Protein 4PNO (pdb70)

B-factor: mean 22.4, std 10.71, range [9.35, 119.89]

Solvent-accessible surface area: 4369 Å² total; per-residue (Å²): 146,128,98,83,59,43,6,50,1,0,88,125,67,173,2,74,3,15,0,78,24,102,106,64,91,100,28,119,17,65,4,72,42,47,82,137,132,16,3,54,2,111,188,114,52,81,104,9,101,46,149,29,27,65,69,36,68,36,76,109,121,13,84,136

Organism: Escherichia coli (NCBI:txid562)

CATH classification: 2.30.30.100

Radius of gyration: 10.7 Å; Cα contacts (8 Å, |Δi|>4): 146; chains: 1; bounding box: 24×23×25 Å

Structure (mmCIF, N/CA/C/O backbone):
data_4PNO
#
_entry.id   4PNO
#
_cell.length_a   61.110
_cell.length_b   61.110
_cell.length_c   27.860
_cell.angle_alpha   90.00
_cell.angle_beta   90.00
_cell.angle_gamma   120.00
#
_symmetry.space_group_name_H-M   'P 6'
#
loop_
_entity.id
_entity.type
_entity.pdbx_description
1 polymer 'RNA-binding protein Hfq'
2 non-polymer "URIDINE-5'-MONOPHOSPHATE"
3 water water
#
loop_
_atom_site.group_PDB
_atom_site.id
_atom_site.type_symbol
_atom_site.label_atom_id
_atom_site.label_alt_id
_atom_site.label_comp_id
_atom_site.label_asym_id
_atom_site.label_entity_id
_atom_site.label_seq_id
_atom_site.pdbx_PDB_ins_code
_atom_site.Cartn_x
_atom_site.Cartn_y
_atom_site.Cartn_z
_atom_site.occupancy
_atom_site.B_iso_or_equiv
_atom_site.auth_seq_id
_atom_site.auth_comp_id
_atom_site.auth_asym_id
_atom_site.auth_atom_id
_atom_site.pdbx_PDB_model_num
ATOM 1 N N . SER A 1 6 ? 77.388 3.952 14.384 1.00 42.40 6 SER A N 1
ATOM 2 C CA . SER A 1 6 ? 78.762 3.877 14.868 1.00 38.11 6 SER A CA 1
ATOM 3 C C . SER A 1 6 ? 79.758 4.202 13.750 1.00 27.53 6 SER A C 1
ATOM 4 O O . SER A 1 6 ? 80.876 4.663 14.041 1.00 30.47 6 SER A O 1
ATOM 11 N N . LEU A 1 7 ? 79.399 3.868 12.522 1.00 20.91 7 LEU A N 1
ATOM 12 C CA . LEU A 1 7 ? 80.207 4.248 11.376 1.00 17.82 7 LEU A CA 1
ATOM 13 C C . LEU A 1 7 ? 79.545 5.313 10.553 1.00 15.24 7 LEU A C 1
ATOM 14 O O . LEU A 1 7 ? 80.197 6.246 10.059 1.00 15.55 7 LEU A O 1
ATOM 30 N N . GLN A 1 8 ? 78.236 5.251 10.413 1.00 14.65 8 GLN A N 1
ATOM 31 C CA . GLN A 1 8 ? 77.512 6.182 9.586 1.00 13.73 8 GLN A CA 1
ATOM 32 C C . GLN A 1 8 ? 77.710 7.635 10.077 1.00 13.27 8 GLN A C 1
ATOM 33 O O . GLN A 1 8 ? 77.963 8.525 9.300 1.00 13.98 8 GLN A O 1
ATOM 47 N N . ASP A 1 9 ? 77.495 7.856 11.364 1.00 14.81 9 ASP A N 1
ATOM 48 C CA . ASP A 1 9 ? 77.582 9.209 11.898 1.00 16.02 9 ASP A CA 1
ATOM 49 C C . ASP A 1 9 ? 79.000 9.799 11.740 1.00 15.74 9 ASP A C 1
ATOM 50 O O . ASP A 1 9 ? 79.110 10.899 11.214 1.00 16.58 9 ASP A O 1
ATOM 59 N N . PRO A 1 10 ? 80.077 9.087 12.119 1.00 16.43 10 PRO A N 1
ATOM 60 C CA A PRO A 1 10 ? 81.373 9.747 11.885 0.94 18.58 10 PRO A CA 1
ATOM 61 C CA B PRO A 1 10 ? 81.383 9.718 11.887 0.06 16.46 10 PRO A CA 1
ATOM 62 C C . PRO A 1 10 ? 81.697 9.954 10.401 1.00 16.76 10 PRO A C 1
ATOM 63 O O . PRO A 1 10 ? 82.367 10.924 10.077 1.00 16.14 10 PRO A O 1
ATOM 84 N N . PHE A 1 11 ? 81.223 9.084 9.510 1.00 15.25 11 PHE A N 1
ATOM 85 C CA . PHE A 1 11 ? 81.478 9.257 8.090 1.00 14.68 11 PHE A CA 1
ATOM 86 C C . PHE A 1 11 ? 80.771 10.500 7.590 1.00 13.41 11 PHE A C 1
ATOM 87 O O . PHE A 1 11 ? 81.350 11.345 6.932 1.00 14.32 11 PHE A O 1
ATOM 104 N N . LEU A 1 12 ? 79.469 10.586 7.851 1.00 13.43 12 LEU A N 1
ATOM 105 C CA . LEU A 1 12 ? 78.721 11.780 7.436 1.00 13.50 12 LEU A CA 1
ATOM 106 C C . LEU A 1 12 ? 79.259 13.032 8.093 1.00 13.15 12 LEU A C 1
ATOM 107 O O . LEU A 1 12 ? 79.323 14.096 7.429 1.00 14.08 12 LEU A O 1
ATOM 123 N N . ASN A 1 13 ? 79.638 12.949 9.350 1.00 13.90 13 ASN A N 1
ATOM 124 C CA . ASN A 1 13 ? 80.185 14.141 9.986 1.00 14.79 13 ASN A CA 1
ATOM 125 C C . ASN A 1 13 ? 81.496 14.579 9.394 1.00 14.44 13 ASN A C 1
ATOM 126 O O . ASN A 1 13 ? 81.743 15.775 9.304 1.00 14.98 13 ASN A O 1
ATOM 137 N N . ALA A 1 14 ? 82.329 13.638 8.967 1.00 14.72 14 ALA A N 1
ATOM 138 C CA . ALA A 1 14 ? 83.580 13.995 8.339 1.00 15.49 14 ALA A CA 1
ATOM 139 C C . ALA A 1 14 ? 83.294 14.712 7.013 1.00 14.26 14 ALA A C 1
ATOM 140 O O . ALA A 1 14 ? 83.931 15.724 6.706 1.00 15.89 14 ALA A O 1
ATOM 147 N N . LEU A 1 15 ? 82.355 14.201 6.230 1.00 14.03 15 LEU A N 1
ATOM 148 C CA . LEU A 1 15 ? 82.019 14.833 4.986 1.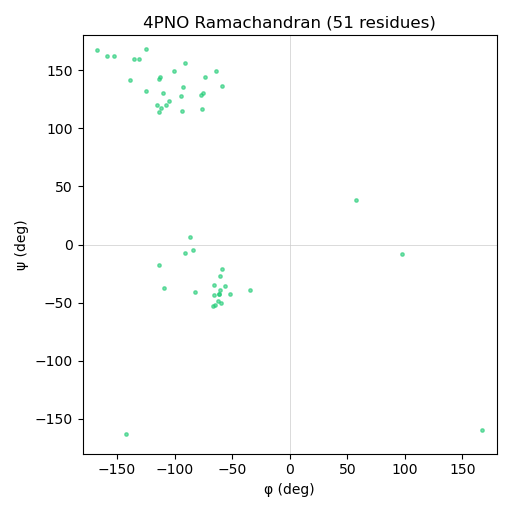00 14.69 15 LEU A CA 1
ATOM 149 C C . LEU A 1 15 ? 81.495 16.216 5.212 1.00 14.50 15 LEU A C 1
ATOM 150 O O . LEU A 1 15 ? 81.820 17.157 4.461 1.00 14.99 15 LEU A O 1
ATOM 166 N N . ARG A 1 16 ? 80.640 16.386 6.207 1.00 13.56 16 ARG A N 1
ATOM 167 C CA . ARG A 1 16 ? 80.074 17.692 6.531 1.00 14.00 16 ARG A CA 1
ATOM 168 C C . ARG A 1 16 ? 81.166 18.627 6.993 1.00 14.32 16 ARG A C 1
ATOM 169 O O . ARG A 1 16 ? 81.281 19.765 6.492 1.00 16.03 16 ARG A O 1
ATOM 190 N N . ARG A 1 17 ? 81.984 18.226 7.965 1.00 15.46 17 ARG A N 1
ATOM 191 C CA . ARG A 1 17 ? 82.990 19.082 8.539 1.00 18.16 17 ARG A CA 1
ATOM 192 C C . ARG A 1 17 ? 84.009 19.525 7.479 1.00 18.03 17 ARG A C 1
ATOM 193 O O . ARG A 1 17 ? 84.433 20.687 7.429 1.00 19.82 17 ARG A O 1
ATOM 214 N N . GLU A 1 18 ? 84.415 18.599 6.633 1.00 17.94 18 GLU A N 1
ATOM 215 C CA . GLU A 1 18 ? 85.431 18.901 5.617 1.00 21.59 18 GLU A CA 1
ATOM 216 C C . GLU A 1 18 ? 84.892 19.537 4.330 1.00 30.17 18 GLU A C 1
ATOM 217 O O . GLU A 1 18 ? 85.657 19.938 3.423 1.00 21.22 18 GLU A O 1
ATOM 229 N N . ARG A 1 19 ? 83.560 19.638 4.285 1.00 53.47 19 ARG A N 1
ATOM 230 C CA . ARG A 1 19 ? 82.857 20.284 3.183 1.00 57.88 19 ARG A CA 1
ATOM 231 C C . ARG A 1 19 ? 83.195 19.624 1.859 1.00 20.77 19 ARG A C 1
ATOM 232 O O . ARG A 1 19 ? 83.222 20.248 0.805 1.00 17.23 19 ARG A O 1
ATOM 253 N N . VAL A 1 20 ? 83.308 18.286 1.918 1.00 16.45 20 VAL A N 1
ATOM 254 C CA . VAL A 1 20 ? 83.717 17.538 0.757 1.00 16.99 20 VAL A CA 1
ATOM 255 C C . VAL A 1 20 ? 82.542 17.405 -0.224 1.00 15.76 20 VAL A C 1
ATOM 256 O O . VAL A 1 20 ? 81.473 16.950 0.174 1.00 17.74 20 VAL A O 1
ATOM 269 N N . PRO A 1 21 ? 82.713 17.734 -1.494 1.00 15.57 21 PRO A N 1
ATOM 270 C CA . PRO A 1 21 ? 81.637 17.455 -2.465 1.00 15.95 21 PRO A CA 1
ATOM 271 C C . PRO A 1 21 ? 81.332 15.973 -2.486 1.00 14.66 21 PRO A C 1
ATOM 272 O O . PRO A 1 21 ? 82.282 15.153 -2.457 1.00 15.54 21 PRO A O 1
ATOM 283 N N . VAL A 1 22 ? 80.062 15.607 -2.504 1.00 13.99 22 VAL A N 1
ATOM 284 C CA . VAL A 1 22 ? 79.669 14.221 -2.537 1.00 13.76 22 VAL A CA 1
ATOM 285 C C . VAL A 1 22 ? 78.655 14.010 -3.624 1.00 13.13 22 VAL A C 1
ATOM 286 O O . VAL A 1 22 ? 77.972 14.939 -4.088 1.00 14.60 22 VAL A O 1
ATOM 299 N N . SER A 1 23 ? 78.555 12.743 -4.005 1.00 13.27 23 SER A N 1
ATOM 300 C CA .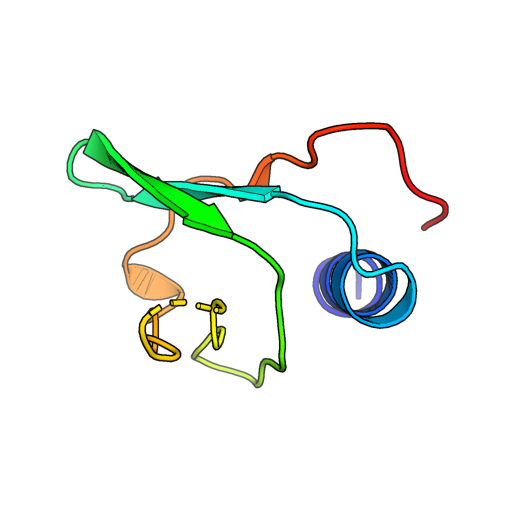 SER A 1 23 ? 77.468 12.258 -4.839 1.00 13.78 23 SER A CA 1
ATOM 301 C C . SER A 1 23 ? 76.588 11.373 -3.956 1.00 12.90 23 SER A C 1
ATOM 302 O O . SER A 1 23 ? 77.086 10.489 -3.271 1.00 14.64 23 SER A O 1
ATOM 310 N N . ILE A 1 24 ? 75.298 11.623 -3.989 1.00 12.81 24 ILE A N 1
ATOM 311 C CA . ILE A 1 24 ? 74.305 10.797 -3.286 1.00 12.89 24 ILE A CA 1
ATOM 312 C C . ILE A 1 24 ? 73.480 10.124 -4.359 1.00 12.51 24 ILE A C 1
ATOM 313 O O . ILE A 1 24 ? 72.760 10.780 -5.111 1.00 14.21 24 ILE A O 1
ATOM 329 N N . TYR A 1 25 ? 73.594 8.803 -4.432 1.00 12.60 25 TYR A N 1
ATOM 330 C CA . TYR A 1 25 ? 72.844 8.020 -5.394 1.00 12.90 25 TYR A CA 1
ATOM 331 C C . TYR A 1 25 ? 71.585 7.521 -4.744 1.00 12.27 25 TYR A C 1
ATOM 332 O O . TYR A 1 25 ? 71.637 6.953 -3.661 1.00 16.16 25 TYR A O 1
ATOM 350 N N . LEU A 1 26 ? 70.457 7.752 -5.357 1.00 12.73 26 LEU A N 1
ATOM 351 C CA . LEU A 1 26 ? 69.169 7.324 -4.852 1.00 12.91 26 LEU A CA 1
ATOM 352 C C . LEU A 1 26 ? 68.801 5.970 -5.375 1.00 12.93 26 LEU A C 1
ATOM 353 O O . LEU A 1 26 ? 69.267 5.510 -6.435 1.00 14.71 26 LEU A O 1
ATOM 369 N N . VAL A 1 27 ? 67.940 5.297 -4.645 1.00 13.67 27 VAL A N 1
ATOM 370 C CA . VAL A 1 27 ? 67.512 3.953 -5.023 1.00 14.61 27 VAL A CA 1
ATOM 371 C C . VAL A 1 27 ? 66.827 3.958 -6.412 1.00 15.34 27 VAL A C 1
ATOM 372 O O . VAL A 1 27 ? 66.926 3.030 -7.160 1.00 20.22 27 VAL A O 1
ATOM 385 N N . ASN A 1 28 ? 66.238 5.045 -6.799 1.00 14.21 28 ASN A N 1
ATOM 386 C CA . ASN A 1 28 ? 65.567 5.134 -8.115 1.00 15.41 28 ASN A CA 1
ATOM 387 C C . ASN A 1 28 ? 66.490 5.531 -9.263 1.00 16.03 28 ASN A C 1
ATOM 388 O O . ASN A 1 28 ? 66.001 5.679 -10.380 1.00 17.78 28 ASN A O 1
ATOM 399 N N . GLY A 1 29 ? 67.781 5.614 -8.993 1.00 16.16 29 GLY A N 1
ATOM 400 C CA . GLY A 1 29 ? 68.764 5.815 -10.019 1.00 18.20 29 GLY A CA 1
ATOM 401 C C . GLY A 1 29 ? 69.206 7.231 -10.205 1.00 18.41 29 GLY A C 1
ATOM 402 O O . GLY A 1 29 ? 70.143 7.447 -10.933 1.00 22.58 29 GLY A O 1
ATOM 406 N N . ILE A 1 30 ? 68.566 8.187 -9.545 1.00 16.66 30 ILE A N 1
ATOM 407 C CA . ILE A 1 30 ? 69.000 9.563 -9.634 1.00 16.63 30 ILE A CA 1
ATOM 408 C C . ILE A 1 30 ? 70.254 9.775 -8.863 1.00 15.78 30 ILE A C 1
ATOM 409 O O . ILE A 1 30 ? 70.426 9.252 -7.776 1.00 17.66 30 ILE A O 1
ATOM 425 N N . LYS A 1 31 ? 71.109 10.621 -9.384 1.00 16.58 31 LYS A N 1
ATOM 426 C CA . LYS A 1 31 ? 72.320 11.090 -8.751 1.00 16.83 31 LYS A CA 1
ATOM 427 C C . LYS A 1 31 ? 72.191 12.521 -8.307 1.00 15.34 31 LYS A C 1
ATOM 428 O O . LYS A 1 31 ? 71.978 13.378 -9.165 1.00 19.53 31 LYS A O 1
ATOM 447 N N . LEU A 1 32 ? 72.336 12.794 -7.022 1.00 13.93 32 LEU A N 1
ATOM 448 C CA . LEU A 1 32 ? 72.402 14.137 -6.475 1.00 14.17 32 LEU A CA 1
ATOM 449 C C . LEU A 1 32 ? 73.866 14.493 -6.202 1.00 14.52 32 LEU A C 1
ATOM 450 O O . LEU A 1 32 ? 74.661 13.607 -5.896 1.00 16.03 32 LEU A O 1
ATOM 466 N N . GLN A 1 33 ? 74.233 15.762 -6.294 1.00 15.66 33 GLN A N 1
ATOM 467 C CA . GLN A 1 33 ? 75.591 16.193 -5.963 1.00 16.64 33 GLN A CA 1
ATOM 468 C C . GLN A 1 33 ? 75.551 17.484 -5.188 1.00 16.08 33 GLN A C 1
ATOM 469 O O . GLN A 1 33 ? 74.705 18.352 -5.449 1.00 19.17 33 GLN A O 1
ATOM 483 N N . GLY A 1 34 ? 76.434 17.582 -4.221 1.00 14.64 34 GLY A N 1
ATOM 484 C CA . GLY A 1 34 ? 76.536 18.795 -3.450 1.00 16.49 34 GLY A CA 1
ATOM 485 C C . GLY A 1 34 ? 77.370 18.574 -2.207 1.00 14.51 34 GLY A C 1
ATOM 486 O O . GLY A 1 34 ? 78.158 17.652 -2.134 1.00 17.50 34 GLY A O 1
ATOM 490 N N . GLN A 1 35 ? 77.221 19.428 -1.236 1.00 14.44 35 GLN A N 1
ATOM 491 C CA . GLN A 1 35 ? 77.917 19.311 0.042 1.00 14.41 35 GLN A CA 1
ATOM 492 C C . GLN A 1 35 ? 76.893 19.041 1.108 1.00 13.95 35 GLN A C 1
ATOM 493 O O . GLN A 1 35 ? 75.782 19.580 1.062 1.00 15.12 35 GLN A O 1
ATOM 507 N N . ILE A 1 36 ? 77.238 18.212 2.070 1.00 13.51 36 ILE A N 1
ATOM 508 C CA . ILE A 1 36 ? 76.358 17.922 3.191 1.00 13.64 36 ILE A CA 1
ATOM 509 C C . ILE A 1 36 ? 76.384 19.078 4.138 1.00 13.68 36 ILE A C 1
ATOM 510 O O . ILE A 1 36 ? 77.430 19.341 4.740 1.00 17.00 36 ILE A O 1
ATOM 526 N N . GLU A 1 37 ? 75.259 19.740 4.317 1.00 14.00 37 GLU A N 1
ATOM 527 C CA . GLU A 1 37 ? 75.160 20.841 5.242 1.00 16.02 37 GLU A CA 1
ATOM 528 C C . GLU A 1 37 ? 74.935 20.335 6.661 1.00 14.83 37 GLU A C 1
ATOM 529 O O . GLU A 1 37 ? 75.474 20.888 7.623 1.00 16.69 37 GLU A O 1
ATOM 541 N N . SER A 1 38 ? 74.099 19.311 6.803 1.00 14.39 38 SER A N 1
ATOM 542 C CA . SER A 1 38 ? 73.699 18.796 8.075 1.00 14.93 38 SER A CA 1
ATOM 543 C C . SER A 1 38 ? 73.000 17.450 7.831 1.00 13.70 38 SER A C 1
ATOM 544 O O . SER A 1 38 ? 72.654 17.117 6.695 1.00 13.45 38 SER A O 1
ATOM 552 N N . PHE A 1 39 ? 72.788 16.713 8.916 1.00 13.66 39 PHE A N 1
ATOM 553 C CA . PHE A 1 39 ? 72.070 15.446 8.810 1.00 12.90 39 PHE A CA 1
ATOM 554 C C . PHE A 1 39 ? 71.533 15.127 10.192 1.00 13.34 39 PHE A C 1
ATOM 555 O O . PHE A 1 39 ? 72.006 15.636 11.194 1.00 15.13 39 PHE A O 1
ATOM 572 N N . ASP A 1 40 ? 70.552 14.224 10.230 1.00 12.60 40 ASP A N 1
ATOM 573 C CA . ASP A 1 40 ? 70.036 13.720 11.466 1.00 13.40 40 ASP A CA 1
ATOM 574 C C . ASP A 1 40 ? 69.725 12.238 11.294 1.00 12.51 40 ASP A C 1
ATOM 575 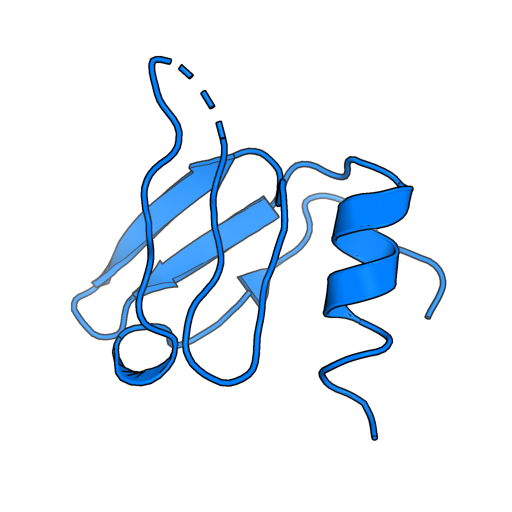O O . ASP A 1 40 ? 70.233 11.587 10.395 1.00 13.17 40 ASP A O 1
ATOM 584 N N . GLN A 1 41 ? 68.931 11.702 12.209 1.00 13.44 41 GLN A N 1
ATOM 585 C CA . GLN A 1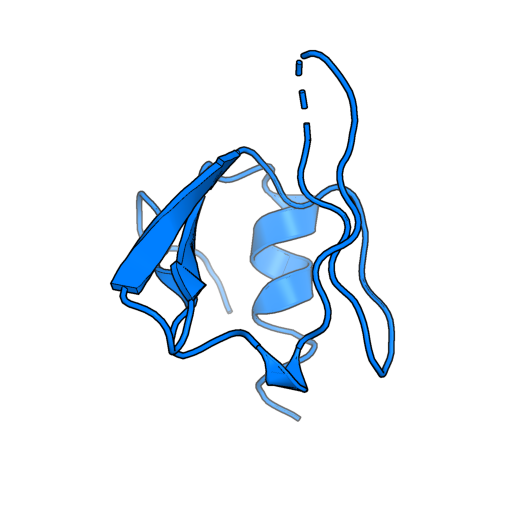 41 ? 68.599 10.318 12.155 1.00 13.90 41 GLN A CA 1
ATOM 586 C C . GLN A 1 41 ? 68.058 9.835 10.786 1.00 12.56 41 GLN A C 1
ATOM 587 O O . GLN A 1 41 ? 68.405 8.739 10.328 1.00 13.49 41 GLN A O 1
ATOM 601 N N . PHE A 1 42 ? 67.186 10.634 10.191 1.00 11.98 42 PHE A N 1
ATOM 602 C CA . PHE A 1 42 ? 66.446 10.214 9.014 1.00 11.84 42 PHE A CA 1
ATOM 603 C C . PHE A 1 42 ? 66.765 10.948 7.709 1.00 11.18 42 PHE A C 1
ATOM 604 O O . PHE A 1 42 ? 66.361 10.462 6.661 1.00 11.21 42 PHE A O 1
ATOM 621 N N . VAL A 1 43 ? 67.400 12.115 7.759 1.00 11.02 43 VAL A N 1
ATOM 622 C CA . VAL A 1 43 ? 67.574 12.926 6.571 1.00 11.27 43 VAL A CA 1
ATOM 623 C C . VAL A 1 43 ? 68.994 13.464 6.489 1.00 11.18 43 VAL A C 1
ATOM 624 O O . VAL A 1 43 ? 69.730 13.563 7.479 1.00 12.18 43 VAL A O 1
ATOM 637 N N . ILE A 1 44 ? 69.346 13.842 5.270 1.00 11.46 44 ILE A N 1
ATOM 638 C CA . ILE A 1 44 ? 70.592 14.556 4.962 1.00 11.67 44 ILE A CA 1
ATOM 639 C C . ILE A 1 44 ? 70.145 15.827 4.223 1.00 12.00 44 ILE A C 1
ATOM 640 O O . ILE A 1 44 ? 69.381 15.753 3.271 1.00 13.21 44 ILE A O 1
ATOM 656 N N . LEU A 1 45 ? 70.686 16.971 4.639 1.00 12.01 45 LEU A N 1
ATOM 657 C CA A LEU A 1 45 ? 70.510 18.215 3.943 0.36 15.21 45 LEU A CA 1
ATOM 658 C CA B LEU A 1 45 ? 70.477 18.223 3.972 0.64 12.39 45 LEU A CA 1
ATOM 659 C C . LEU A 1 45 ? 71.643 18.457 3.003 1.00 12.40 45 LEU A C 1
ATOM 660 O O . LEU A 1 45 ? 72.797 18.591 3.467 1.00 13.99 45 LEU A O 1
ATOM 689 N N . LEU A 1 46 ? 71.389 18.510 1.717 1.00 12.80 46 LEU A N 1
ATOM 690 C CA . LEU A 1 46 ? 72.395 18.590 0.661 1.00 12.37 46 LEU A CA 1
ATOM 691 C C . LEU A 1 46 ? 72.317 19.955 0.002 1.00 12.95 46 LEU A C 1
ATOM 692 O O . LEU A 1 46 ? 71.291 20.328 -0.560 1.00 13.89 46 LEU A O 1
ATOM 708 N N . LYS A 1 47 ? 73.404 20.720 0.098 1.00 14.92 47 LYS A N 1
ATOM 709 C CA A LYS A 1 47 ? 73.507 22.041 -0.519 0.55 17.41 47 LYS A CA 1
ATOM 710 C CA B LYS A 1 47 ? 73.482 22.041 -0.506 0.45 16.29 47 LYS A CA 1
ATOM 711 C CA C LYS A 1 47 ? 73.507 22.048 -0.515 0.00 19.61 47 LYS A CA 1
ATOM 712 C C . LYS A 1 47 ? 73.902 21.898 -1.940 1.00 19.58 47 LYS A C 1
ATOM 713 O O . LYS A 1 47 ? 74.927 21.285 -2.167 1.00 25.43 47 LYS A O 1
ATOM 764 N N . THR A 1 49 ? 71.398 25.325 -5.684 0.76 23.97 49 THR A N 1
ATOM 765 C CA . THR A 1 49 ? 70.817 26.648 -5.447 1.00 25.06 49 THR A CA 1
ATOM 766 C C . THR A 1 49 ? 70.146 26.773 -4.042 0.87 22.97 49 THR A C 1
ATOM 767 O O . THR A 1 49 ? 70.276 27.772 -3.374 1.00 25.23 49 THR A O 1
ATOM 778 N N . VAL A 1 50 ? 69.480 2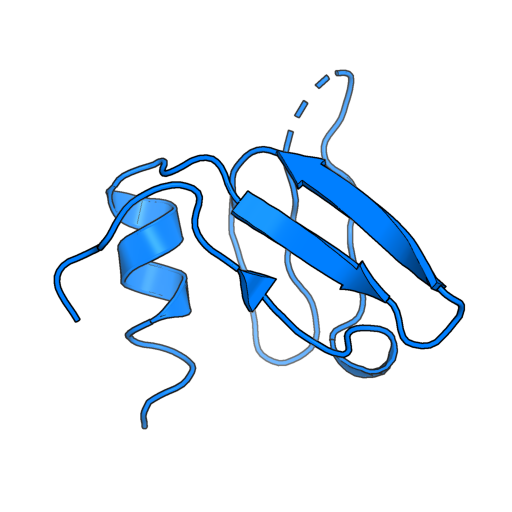5.753 -3.590 1.00 23.46 50 VAL A N 1
ATOM 779 C CA . VAL A 1 50 ? 68.852 25.644 -2.250 1.00 20.02 50 VAL A CA 1
ATOM 780 C C . VAL A 1 50 ? 69.416 24.363 -1.587 1.00 18.68 50 VAL A C 1
ATOM 781 O O . VAL A 1 50 ? 70.133 23.582 -2.186 1.00 24.31 50 VAL A O 1
ATOM 794 N N . SER A 1 51 ? 69.173 24.217 -0.339 1.00 19.83 51 SER A N 1
ATOM 795 C CA A SER A 1 51 ? 69.404 22.933 0.255 0.77 19.22 51 SER A CA 1
ATOM 796 C CA B SER A 1 51 ? 69.408 22.949 0.313 0.23 20.41 51 SER A CA 1
ATOM 797 C C . SER A 1 51 ? 68.189 22.062 0.068 1.00 19.05 51 SER A C 1
ATOM 798 O O . SER A 1 51 ? 67.044 22.536 0.211 1.00 23.01 51 SER A O 1
ATOM 813 N N . GLN A 1 52 ? 68.440 20.808 -0.290 1.00 14.80 52 GLN A N 1
ATOM 814 C CA . GLN A 1 52 ? 67.344 19.879 -0.378 1.00 15.85 52 GLN A CA 1
ATOM 815 C C . GLN A 1 52 ? 67.455 18.837 0.687 1.00 13.15 52 GLN A C 1
ATOM 816 O O . GLN A 1 52 ? 68.550 18.402 1.084 1.00 14.99 52 GLN A O 1
ATOM 830 N N . MET A 1 53 ? 66.309 18.448 1.195 1.00 11.91 53 MET A N 1
ATOM 831 C CA . MET A 1 53 ? 66.239 17.466 2.252 1.00 11.19 53 MET A CA 1
ATOM 832 C C . MET A 1 53 ? 66.048 16.101 1.660 1.00 11.15 53 MET A C 1
ATOM 833 O O . MET A 1 53 ? 64.994 15.851 1.063 1.00 13.98 53 MET A O 1
ATOM 847 N N . VAL A 1 54 ? 67.013 15.226 1.827 1.00 10.52 54 VAL A N 1
ATOM 848 C CA . VAL A 1 54 ? 67.021 13.898 1.242 1.00 10.41 54 VAL A CA 1
ATOM 849 C C . VAL A 1 54 ? 66.697 12.888 2.349 1.00 9.87 54 VAL A C 1
ATOM 850 O O . VAL A 1 54 ? 67.416 12.826 3.357 1.00 10.81 54 VAL A O 1
ATOM 863 N N . TYR A 1 55 ? 65.671 12.083 2.168 1.00 9.77 55 TYR A N 1
ATOM 864 C CA . TYR A 1 55 ? 65.403 11.024 3.120 1.00 9.91 55 TYR A CA 1
ATOM 865 C C . TYR A 1 55 ? 66.397 9.888 2.940 1.00 9.35 55 TYR A C 1
ATOM 866 O O . TYR A 1 55 ? 66.580 9.370 1.839 1.00 10.14 55 TYR A O 1
ATOM 884 N N . LYS A 1 56 ? 67.008 9.454 4.034 1.00 9.85 56 LYS A N 1
ATOM 885 C CA . LYS A 1 56 ? 67.952 8.329 3.951 1.00 10.21 56 LYS A CA 1
ATOM 886 C C . LYS A 1 56 ? 67.341 7.097 3.355 1.00 10.14 56 LYS A C 1
ATOM 887 O O . LYS A 1 56 ? 68.019 6.369 2.6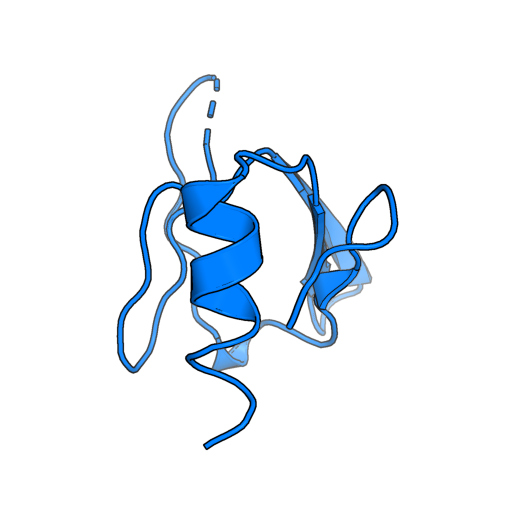48 1.00 10.40 56 LYS A O 1
ATOM 906 N N . HIS A 1 57 ? 66.050 6.828 3.620 1.00 10.56 57 HIS A N 1
ATOM 907 C CA . HIS A 1 57 ? 65.420 5.638 3.082 1.00 10.98 57 HIS A CA 1
ATOM 908 C C . HIS A 1 57 ? 65.468 5.612 1.543 1.00 11.29 57 HIS A C 1
ATOM 909 O O . HIS A 1 57 ? 65.296 4.529 0.953 1.00 12.96 57 HIS A O 1
ATOM 923 N N . ALA A 1 58 ? 65.635 6.760 0.905 1.00 10.26 58 ALA A N 1
ATOM 924 C CA . ALA A 1 58 ? 65.696 6.871 -0.543 1.00 11.36 58 ALA A CA 1
ATOM 925 C C . ALA A 1 58 ? 67.129 6.770 -1.090 1.00 10.37 58 ALA A C 1
ATOM 926 O O . ALA A 1 58 ? 67.295 6.789 -2.287 1.00 12.76 58 ALA A O 1
ATOM 933 N N . ILE A 1 59 ? 68.125 6.743 -0.209 1.00 10.15 59 ILE A N 1
ATOM 934 C CA . ILE A 1 59 ? 69.520 6.759 -0.608 1.00 10.05 59 ILE A CA 1
ATOM 935 C C . ILE A 1 59 ? 70.034 5.320 -0.736 1.00 9.78 59 ILE A C 1
ATOM 936 O O . ILE A 1 59 ? 69.817 4.497 0.139 1.00 10.92 59 ILE A O 1
ATOM 952 N N . SER A 1 60 ? 70.771 5.055 -1.818 1.00 10.41 60 SER A N 1
ATOM 953 C CA A SER A 1 60 ? 71.512 3.812 -1.902 0.61 10.91 60 SER A CA 1
ATOM 954 C CA B SER A 1 60 ? 71.563 3.840 -1.993 0.39 11.11 60 SER A CA 1
ATOM 955 C C . SER A 1 60 ? 72.959 3.988 -1.406 1.00 10.65 60 SER A C 1
ATOM 956 O O . SER A 1 60 ? 73.371 3.208 -0.557 1.00 11.63 60 SER A O 1
ATOM 971 N N . THR A 1 61 ? 73.693 4.963 -1.934 1.00 11.45 61 THR A N 1
ATOM 972 C CA A THR A 1 61 ? 75.091 5.138 -1.596 0.57 11.52 61 THR A CA 1
ATOM 973 C CA B THR A 1 61 ? 75.063 5.117 -1.534 0.43 12.95 61 THR A CA 1
ATOM 974 C C . THR A 1 61 ? 75.439 6.598 -1.526 1.00 11.90 61 THR A C 1
ATOM 975 O O . THR A 1 61 ? 74.876 7.457 -2.209 1.00 13.99 61 THR A O 1
ATOM 996 N N . VAL A 1 62 ? 76.400 6.897 -0.652 1.00 12.18 62 VAL A N 1
ATOM 997 C CA . VAL A 1 62 ? 77.023 8.201 -0.517 1.00 12.02 62 VAL A CA 1
ATOM 998 C C . VAL A 1 62 ? 78.492 8.044 -0.902 1.00 12.58 62 VAL A C 1
ATOM 999 O O . VAL A 1 62 ? 79.210 7.251 -0.271 1.00 13.71 62 VAL A O 1
ATOM 1012 N N . VAL A 1 63 ? 78.946 8.766 -1.925 1.00 13.42 63 VAL A N 1
ATOM 1013 C CA . VAL A 1 63 ? 80.247 8.604 -2.515 1.00 14.03 63 VAL A CA 1
ATOM 1014 C C . VAL A 1 63 ? 81.008 9.932 -2.423 1.00 13.78 63 VAL A C 1
ATOM 1015 O O . VAL A 1 63 ? 80.638 10.893 -3.093 1.00 14.74 63 VAL A O 1
ATOM 1028 N N A PRO A 1 64 ? 82.052 10.027 -1.593 0.40 14.41 64 PRO A N 1
ATOM 1029 N N B PRO A 1 64 ? 82.047 10.021 -1.597 0.60 14.29 64 PRO A N 1
ATOM 1030 C CA A PRO A 1 64 ? 82.771 11.298 -1.595 0.40 16.01 64 PRO A CA 1
ATOM 1031 C CA B PRO A 1 64 ? 82.860 11.221 -1.505 0.60 13.64 64 PRO A CA 1
ATOM 1032 C C A PRO A 1 64 ? 83.550 11.487 -2.872 0.40 17.10 64 PRO A C 1
ATOM 1033 C C B PRO A 1 64 ? 83.610 11.462 -2.813 0.60 12.57 64 PRO A C 1
ATOM 1034 O O A PRO A 1 64 ? 83.911 10.550 -3.554 0.40 20.68 64 PRO A O 1
ATOM 1035 O O B PRO A 1 64 ? 84.061 10.498 -3.444 0.60 13.17 64 PRO A O 1
ATOM 1056 N N . SER A 1 65 ? 83.805 12.740 -3.1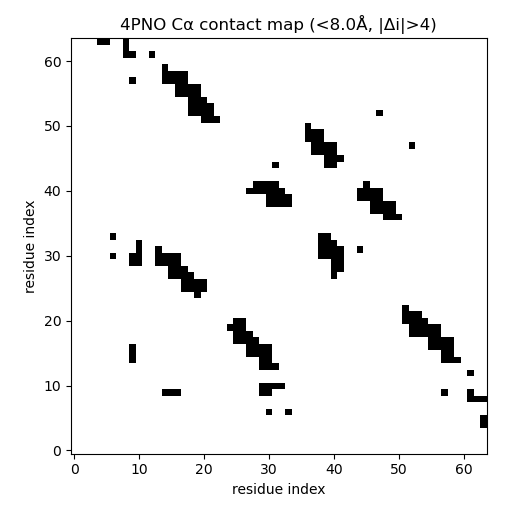78 1.00 14.69 65 SER A N 1
ATOM 1057 C CA . SER A 1 65 ? 84.591 13.060 -4.357 1.00 15.84 65 SER A CA 1
ATOM 1058 C C . SER A 1 65 ? 86.086 12.823 -4.155 1.00 16.17 65 SER A C 1
ATOM 1059 O O . SER A 1 65 ? 86.809 12.775 -5.161 1.00 18.72 65 SER A O 1
ATOM 1068 N N . ARG A 1 66 ? 86.527 12.728 -2.902 1.00 16.03 66 ARG A N 1
ATOM 1069 C CA . ARG A 1 66 ? 87.928 12.428 -2.615 1.00 17.06 66 ARG A CA 1
ATOM 1070 C C . ARG A 1 66 ? 87.935 11.737 -1.278 1.00 16.58 66 ARG A C 1
ATOM 1071 O O . ARG A 1 66 ? 86.944 11.832 -0.522 1.00 16.99 66 ARG A O 1
ATOM 1092 N N . PRO A 1 67 ? 89.014 11.037 -0.928 1.00 18.26 67 PRO A N 1
ATOM 1093 C CA . PRO A 1 67 ? 89.041 10.326 0.351 1.00 18.44 67 PRO A CA 1
ATOM 1094 C C . PRO A 1 67 ? 88.967 11.290 1.519 1.00 18.03 67 PRO A C 1
ATOM 1095 O O . PRO A 1 67 ? 89.473 12.397 1.441 1.00 18.98 67 PRO A O 1
ATOM 1106 N N . VAL A 1 68 ? 88.379 10.833 2.616 1.00 19.92 68 VAL A N 1
ATOM 1107 C CA A VAL A 1 68 ? 88.194 11.645 3.810 0.69 20.30 68 VAL A CA 1
ATOM 1108 C CA B VAL A 1 68 ? 88.230 11.661 3.800 0.31 22.70 68 VAL A CA 1
ATOM 1109 C C . VAL A 1 68 ? 88.583 10.866 5.040 1.00 20.40 68 VAL A C 1
ATOM 1110 O O . VAL A 1 68 ? 88.304 9.671 5.129 1.00 22.58 68 VAL 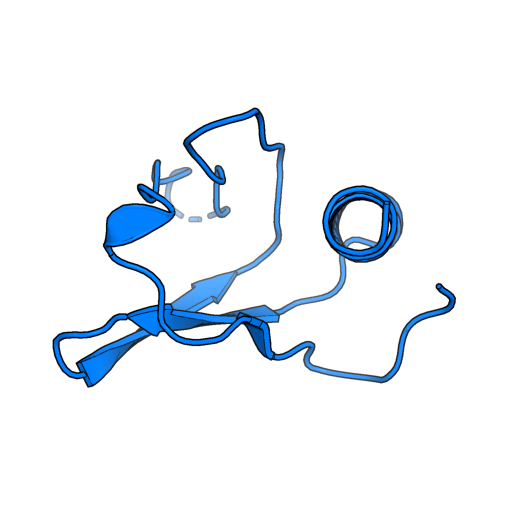A O 1
ATOM 1135 N N . SER A 1 69 ? 89.197 11.547 5.993 1.00 22.28 69 SER A N 1
ATOM 1136 C CA A SER A 1 69 ? 89.514 10.969 7.293 0.74 25.23 69 SER A CA 1
ATOM 1137 C CA B SER A 1 69 ? 89.521 10.947 7.278 0.26 25.57 69 SER A CA 1
ATOM 1138 C C . SER A 1 69 ? 88.250 10.566 8.009 1.00 28.28 69 SER A C 1
ATOM 1139 O O . SER A 1 69 ? 87.311 11.393 8.143 1.00 29.46 69 SER A O 1
ATOM 1154 N N . HIS A 1 70 ? 88.184 9.305 8.443 1.00 40.25 70 HIS A N 1
ATOM 1155 C CA . HIS A 1 70 ? 87.035 8.810 9.213 1.00 58.65 70 HIS A CA 1
ATOM 1156 C C . HIS A 1 70 ? 87.380 7.543 9.983 1.00 92.95 70 HIS A C 1
ATOM 1157 O O . HIS A 1 70 ? 88.451 6.967 9.796 1.00 119.89 70 HIS A O 1
#

InterPro domains:
  IPR005001 RNA-binding protein Hfq [MF_00436] (3-64)
  IPR005001 RNA-binding protein Hfq [PF17209] (7-69)
  IPR005001 RNA-binding protein Hfq [PTHR34772] (1-75)
  IPR005001 RNA-binding protein Hfq [TIGR02383] (5-64)
  IPR005001 RNA-binding protein Hfq [cd01716] (6-64)
  IPR010920 LSM domain superfamily [SSF50182] (7-69)
  IPR047575 Sm domain [PS52002] (9-68)

Foldseek 3Di:
DPPVVVLVQQQVVQFWKWWAFPVGDIDIAGFPDADDFWTFGDVHTDTHGPVGTDDIGTPDDTDD

Sequence (64 aa):
SLQDPPFLNALRRERVPVSIYLVNGIKLQGQIESFDQFVILLLKKKTVSSQMVYKHAISSTTVVPPSRPVVSSH

Secondary structure (DSSP, 8-state):
--HHHHHHHHHHHT--EEEEETTS-EEEE-EEEE-SSEEEE----EEEEGGGEEEEEESS----

Nearest PDB structures (foldseek):
  4pno-assembly1_A  TM=1.016E+00  e=2.531E-12  Escherichia coli
  1u1s-assembly1_A  TM=9.880E-01  e=5.466E-11  Pseudomonas aeruginosa
  3inz-assembly1_B  TM=9.815E-01  e=1.315E-10  Pseudomonas aeruginosa
  6gwk-assembly4_W  TM=9.954E-01  e=6.951E-08  Caulobacter vibrioides CB15
  3hfn-assembly1_B  TM=9.299E-01  e=5.115E-04  Nostoc sp. PCC 7120 = FACHB-418